Protein AF-X0X2Z0-F1 (afdb_monomer_lite)

Sequence (60 aa):
MNTVEFTKEDVKEYLDNAISYWRGSRESYSTYYVDAYQSVRMSLFGELLSKEGEDNARDR

Organism: NCBI:txid412755

Structure (mmCIF, N/CA/C/O backbone):
data_AF-X0X2Z0-F1
#
_entry.id   AF-X0X2Z0-F1
#
loop_
_atom_site.group_PDB
_atom_site.id
_atom_site.type_symbol
_atom_site.label_atom_id
_atom_site.label_alt_id
_atom_site.label_comp_id
_atom_site.label_asym_id
_atom_site.label_entity_id
_atom_site.label_seq_id
_atom_site.pdbx_PDB_ins_code
_atom_site.Cartn_x
_atom_site.Cartn_y
_atom_site.Cartn_z
_atom_site.occupancy
_atom_site.B_iso_or_equiv
_atom_site.auth_seq_id
_atom_site.auth_comp_id
_atom_site.auth_asym_id
_atom_site.auth_atom_id
_atom_site.pdbx_PDB_model_num
ATOM 1 N N . MET A 1 1 ? -7.662 -22.030 22.827 1.00 55.91 1 MET A N 1
ATOM 2 C CA . MET A 1 1 ? -7.062 -21.457 21.604 1.00 55.91 1 MET A CA 1
ATOM 3 C C . MET A 1 1 ? -6.582 -20.065 21.964 1.00 55.91 1 MET A C 1
ATOM 5 O O . MET A 1 1 ? -7.412 -19.277 22.386 1.00 55.91 1 MET A O 1
ATOM 9 N N . ASN A 1 2 ? -5.277 -19.796 21.883 1.00 79.44 2 ASN A N 1
ATOM 10 C CA . ASN A 1 2 ? -4.759 -18.429 21.980 1.00 79.44 2 ASN A CA 1
ATOM 11 C C . ASN A 1 2 ? -4.845 -17.815 20.583 1.00 79.44 2 ASN A C 1
ATOM 13 O O . ASN A 1 2 ? -4.162 -18.283 19.675 1.00 79.44 2 ASN A O 1
ATOM 17 N N . THR A 1 3 ? -5.720 -16.833 20.399 1.00 86.31 3 THR A N 1
ATOM 18 C CA . THR A 1 3 ? -5.819 -16.056 19.161 1.00 86.31 3 THR A CA 1
ATOM 19 C C . THR A 1 3 ? -4.963 -14.806 19.295 1.00 86.31 3 THR A C 1
ATOM 21 O O . THR A 1 3 ? -5.010 -14.145 20.330 1.00 86.31 3 THR A O 1
ATOM 24 N N . VAL A 1 4 ? -4.193 -14.484 18.260 1.00 83.25 4 VAL A N 1
ATOM 25 C CA . VAL A 1 4 ? -3.555 -13.170 18.138 1.00 83.25 4 VAL A CA 1
ATOM 26 C C . VAL A 1 4 ? -4.621 -12.201 17.635 1.00 83.25 4 VAL A C 1
ATOM 28 O O . VAL A 1 4 ? -5.348 -12.525 16.695 1.00 83.25 4 VAL A O 1
ATOM 31 N N . GLU A 1 5 ? -4.764 -11.063 18.306 1.00 91.56 5 GLU A N 1
ATOM 32 C CA . GLU A 1 5 ? -5.680 -10.006 17.884 1.00 91.56 5 GLU A CA 1
ATOM 33 C C . GLU A 1 5 ? -5.164 -9.366 16.591 1.00 91.56 5 GLU A C 1
ATOM 35 O O . GLU A 1 5 ? -3.969 -9.120 16.463 1.00 91.56 5 GLU A O 1
ATOM 40 N N . PHE A 1 6 ? -6.062 -9.137 15.632 1.00 92.44 6 PHE A N 1
ATOM 41 C CA . PHE A 1 6 ? -5.754 -8.459 14.376 1.00 92.44 6 PHE A CA 1
ATOM 42 C C . PHE A 1 6 ? -6.418 -7.086 14.379 1.00 92.44 6 PHE A C 1
ATOM 44 O O . PHE A 1 6 ? -7.646 -6.974 14.435 1.00 92.44 6 PHE A O 1
ATOM 51 N N . THR A 1 7 ? -5.592 -6.052 14.350 1.00 95.44 7 THR A N 1
ATOM 52 C CA . THR A 1 7 ? -5.957 -4.657 14.578 1.00 95.44 7 THR A CA 1
ATOM 53 C C . THR A 1 7 ? -5.940 -3.848 13.282 1.00 95.44 7 THR A C 1
ATOM 55 O O . THR A 1 7 ? -5.526 -4.305 12.213 1.00 95.44 7 THR A O 1
ATOM 58 N N . LYS A 1 8 ? -6.411 -2.600 13.362 1.00 95.69 8 LYS A N 1
ATOM 59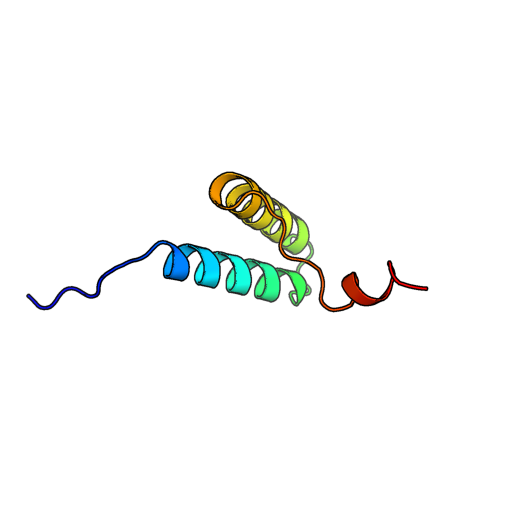 C CA . LYS A 1 8 ? -6.354 -1.659 12.239 1.00 95.69 8 LYS A CA 1
ATOM 60 C C . LYS A 1 8 ? -4.903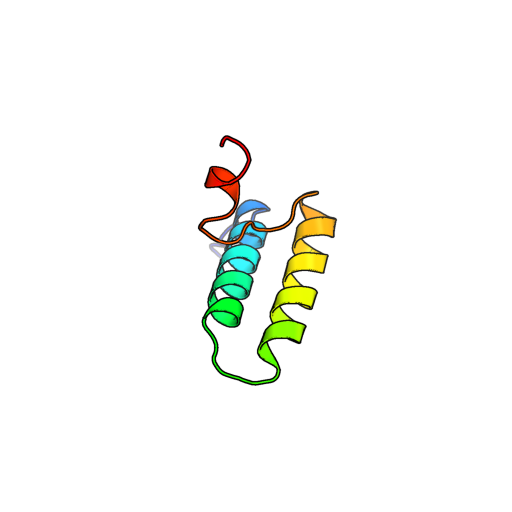 -1.285 11.905 1.00 95.69 8 LYS A C 1
ATOM 62 O O . LYS A 1 8 ? -4.581 -1.055 10.739 1.00 95.69 8 LYS A O 1
ATOM 67 N N . GLU A 1 9 ? -4.045 -1.235 12.914 1.00 95.31 9 GLU A N 1
ATOM 68 C CA . GLU A 1 9 ? -2.618 -0.955 12.810 1.00 95.31 9 GLU A CA 1
ATOM 69 C C . GLU A 1 9 ? -1.900 -2.061 12.033 1.00 95.31 9 GLU A C 1
ATOM 71 O O . GLU A 1 9 ? -1.120 -1.741 11.140 1.00 95.31 9 GLU A O 1
ATOM 76 N N . ASP A 1 10 ? -2.260 -3.329 12.255 1.00 96.44 10 ASP A N 1
ATOM 77 C CA . ASP A 1 10 ? -1.712 -4.462 11.493 1.00 96.44 10 ASP A CA 1
ATOM 78 C C . ASP A 1 10 ? -2.039 -4.349 9.993 1.00 96.44 10 ASP A C 1
ATOM 80 O O . ASP A 1 10 ? -1.198 -4.614 9.131 1.00 96.44 10 ASP A O 1
ATOM 84 N N . VAL A 1 11 ? -3.256 -3.896 9.654 1.00 97.19 11 VAL A N 1
ATOM 85 C CA . VAL A 1 11 ? -3.642 -3.625 8.257 1.00 97.19 11 VAL A CA 1
ATOM 86 C C . VAL A 1 11 ? -2.803 -2.489 7.674 1.00 97.19 11 VAL A C 1
ATOM 88 O O . VAL A 1 11 ? -2.347 -2.590 6.534 1.00 97.19 11 VAL A O 1
ATOM 91 N N . LYS A 1 12 ? -2.602 -1.402 8.432 1.00 96.75 12 LYS A N 1
ATOM 92 C CA . LYS A 1 12 ? -1.799 -0.257 7.980 1.00 96.75 12 LYS A CA 1
ATOM 93 C C . LYS A 1 12 ? -0.354 -0.677 7.725 1.00 96.75 12 LYS A C 1
ATOM 95 O O . LYS A 1 12 ? 0.174 -0.390 6.655 1.00 96.75 12 LYS A O 1
ATOM 100 N N . GLU A 1 13 ? 0.243 -1.399 8.668 1.00 96.94 13 GLU A N 1
ATOM 101 C CA . GLU A 1 13 ? 1.613 -1.898 8.572 1.00 96.94 13 GLU A CA 1
ATOM 102 C C . GLU A 1 13 ? 1.784 -2.841 7.376 1.00 96.94 13 GLU A C 1
ATOM 104 O O . GLU A 1 13 ? 2.731 -2.697 6.601 1.00 96.94 13 GLU A O 1
ATOM 109 N N . TY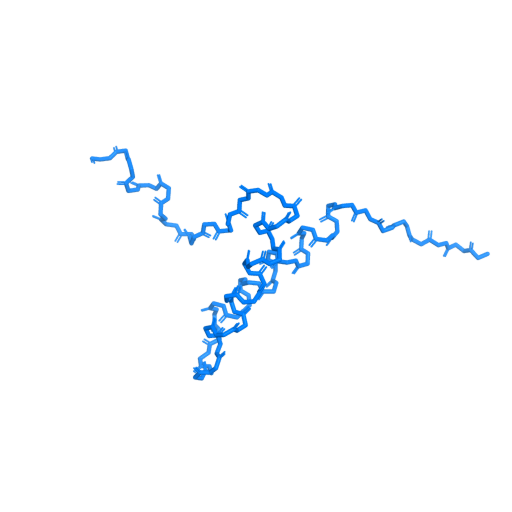R A 1 14 ? 0.840 -3.762 7.160 1.00 97.62 14 TYR A N 1
ATOM 110 C CA . TYR A 1 14 ? 0.864 -4.637 5.991 1.00 97.62 14 TYR A CA 1
ATOM 111 C C . TYR A 1 14 ? 0.864 -3.842 4.677 1.00 97.62 14 TYR A C 1
ATOM 113 O O . TYR A 1 14 ? 1.676 -4.110 3.788 1.00 97.62 14 TYR A O 1
ATOM 121 N N . LEU A 1 15 ? -0.028 -2.855 4.549 1.00 98.12 15 LEU A N 1
ATOM 122 C CA . LEU A 1 15 ? -0.118 -2.025 3.346 1.00 98.12 15 LEU A CA 1
ATOM 123 C C . LEU A 1 15 ? 1.156 -1.200 3.138 1.00 98.12 15 LEU A C 1
ATOM 125 O O . LEU A 1 15 ? 1.663 -1.150 2.016 1.00 98.12 15 LEU A O 1
ATOM 129 N N . ASP A 1 16 ? 1.698 -0.600 4.198 1.00 97.50 16 ASP A N 1
ATOM 130 C CA . ASP A 1 16 ? 2.909 0.222 4.126 1.00 97.50 16 ASP A CA 1
ATOM 131 C C . ASP A 1 16 ? 4.131 -0.609 3.704 1.00 97.50 16 ASP A C 1
ATOM 133 O O . ASP A 1 16 ? 4.904 -0.197 2.828 1.00 97.50 16 ASP A O 1
ATOM 137 N N . ASN A 1 17 ? 4.247 -1.828 4.235 1.00 97.69 17 ASN A N 1
ATOM 138 C CA . ASN A 1 17 ? 5.286 -2.782 3.858 1.00 97.69 17 ASN A CA 1
ATOM 139 C C . ASN A 1 17 ? 5.121 -3.273 2.413 1.00 97.69 17 ASN A C 1
ATOM 141 O O . ASN A 1 17 ? 6.100 -3.317 1.666 1.00 97.69 17 ASN A O 1
ATOM 145 N N . ALA A 1 18 ? 3.897 -3.589 1.980 1.00 97.94 18 ALA A N 1
ATOM 146 C CA . ALA A 1 18 ? 3.628 -4.010 0.607 1.00 97.94 18 ALA A CA 1
ATOM 147 C C . ALA A 1 18 ? 3.963 -2.899 -0.402 1.00 97.94 18 ALA A C 1
ATOM 149 O O . ALA A 1 18 ? 4.642 -3.148 -1.399 1.00 97.94 18 ALA A O 1
ATOM 150 N N . ILE A 1 19 ? 3.544 -1.658 -0.135 1.00 97.94 19 ILE A N 1
ATOM 151 C CA . ILE A 1 19 ? 3.853 -0.501 -0.987 1.00 97.94 19 ILE A CA 1
ATOM 152 C C . ILE A 1 19 ? 5.368 -0.296 -1.078 1.00 97.94 19 ILE A C 1
ATOM 154 O O . ILE A 1 19 ? 5.896 -0.113 -2.176 1.00 97.94 19 ILE A O 1
ATOM 158 N N . SER A 1 20 ? 6.072 -0.344 0.055 1.00 96.88 20 SER A N 1
ATOM 159 C CA . SER A 1 20 ? 7.530 -0.175 0.107 1.00 96.88 20 SER A CA 1
ATOM 160 C C . SER A 1 20 ? 8.262 -1.281 -0.655 1.00 96.88 20 SER A C 1
ATOM 162 O O . SER A 1 20 ? 9.166 -0.994 -1.441 1.00 96.88 20 SER A O 1
ATOM 164 N N . TYR A 1 21 ? 7.816 -2.530 -0.509 1.00 96.75 21 TYR A N 1
ATOM 165 C CA . TYR A 1 21 ? 8.344 -3.671 -1.254 1.00 96.75 21 TYR A CA 1
ATOM 166 C C . TYR A 1 21 ? 8.205 -3.474 -2.770 1.00 96.75 21 TYR A C 1
ATOM 168 O O . TYR A 1 21 ? 9.194 -3.548 -3.502 1.00 96.75 21 TYR A O 1
ATOM 176 N N . TRP A 1 22 ? 6.999 -3.157 -3.252 1.00 97.25 22 TRP A N 1
ATOM 177 C CA . TRP A 1 22 ? 6.758 -2.983 -4.687 1.0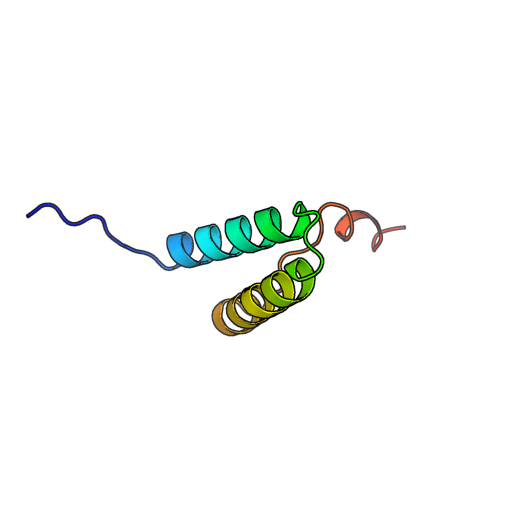0 97.25 22 TRP A CA 1
ATOM 178 C C . TRP A 1 22 ? 7.434 -1.735 -5.259 1.00 97.25 22 TRP A C 1
ATOM 180 O O . TRP A 1 22 ? 7.840 -1.747 -6.416 1.00 97.25 22 TRP A O 1
ATOM 190 N N . ARG A 1 23 ? 7.649 -0.684 -4.460 1.00 95.50 23 ARG A N 1
ATOM 191 C CA . ARG A 1 23 ? 8.472 0.469 -4.868 1.00 95.50 23 ARG A CA 1
ATOM 192 C C . ARG A 1 23 ? 9.941 0.107 -5.091 1.00 95.50 23 ARG A C 1
ATOM 194 O O . ARG A 1 23 ? 10.571 0.698 -5.962 1.00 95.50 23 ARG A O 1
ATOM 201 N N . GLY A 1 24 ? 10.480 -0.831 -4.312 1.00 94.75 24 GLY A N 1
ATOM 202 C CA . GLY A 1 24 ? 11.854 -1.324 -4.463 1.00 94.75 24 GLY A CA 1
ATOM 203 C C . GLY A 1 24 ? 12.026 -2.382 -5.560 1.00 94.75 24 GLY A C 1
ATOM 204 O O . GLY A 1 24 ? 13.154 -2.689 -5.951 1.00 94.75 24 GLY A O 1
ATOM 205 N N . SER A 1 25 ? 10.925 -2.947 -6.059 1.00 96.25 25 SER A N 1
ATOM 206 C CA . SER A 1 25 ? 10.932 -3.979 -7.094 1.00 96.25 25 SER A CA 1
ATOM 207 C C . SER A 1 25 ? 11.362 -3.424 -8.458 1.00 96.25 25 SER A C 1
ATOM 209 O O . SER A 1 25 ? 11.004 -2.314 -8.847 1.00 96.25 25 SER A O 1
ATOM 211 N N . ARG A 1 26 ? 12.124 -4.226 -9.212 1.00 95.69 26 ARG A N 1
ATOM 212 C CA . ARG A 1 26 ? 12.562 -3.915 -10.589 1.00 95.69 26 ARG A CA 1
ATOM 213 C C . ARG A 1 26 ? 11.645 -4.507 -11.659 1.00 95.69 26 ARG A C 1
ATOM 215 O O . ARG A 1 26 ? 11.914 -4.348 -12.847 1.00 95.69 26 ARG A O 1
ATOM 222 N N . GLU A 1 27 ? 10.583 -5.191 -11.245 1.00 97.31 27 GLU A N 1
ATOM 223 C CA . GLU A 1 27 ? 9.620 -5.799 -12.157 1.00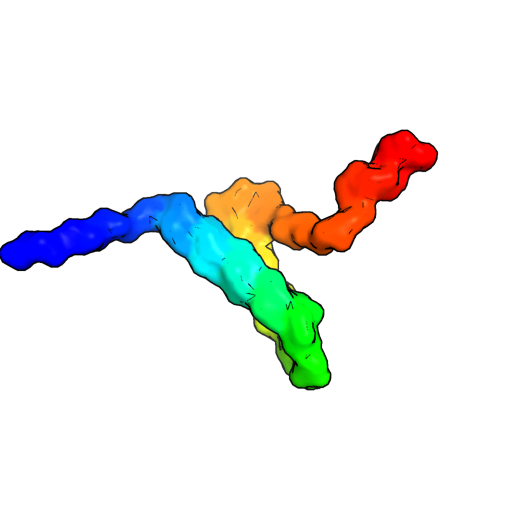 97.31 27 GLU A CA 1
ATOM 224 C C . GLU A 1 27 ? 8.790 -4.725 -12.868 1.00 97.31 27 GLU A C 1
ATOM 226 O O . GLU A 1 27 ? 8.352 -3.748 -12.252 1.00 97.31 27 GLU A O 1
ATOM 231 N N . SER A 1 28 ? 8.519 -4.924 -14.158 1.00 95.38 28 SER A N 1
ATOM 232 C CA . SER A 1 28 ? 7.788 -3.960 -14.996 1.00 95.38 28 SER A CA 1
ATOM 233 C C . SER A 1 28 ? 6.348 -3.714 -14.537 1.00 95.38 28 SER A C 1
ATOM 235 O O . SER A 1 28 ? 5.785 -2.658 -14.809 1.00 95.38 28 SER A O 1
ATOM 237 N N . TYR A 1 29 ? 5.759 -4.669 -13.819 1.00 95.25 29 TYR A N 1
ATOM 238 C CA . TYR A 1 29 ? 4.394 -4.602 -13.301 1.00 95.25 29 TYR A CA 1
ATOM 239 C C . TYR A 1 29 ? 4.294 -4.032 -11.878 1.00 95.25 29 TYR A C 1
ATOM 241 O O . TYR A 1 29 ? 3.195 -3.936 -11.333 1.00 95.25 29 TYR A O 1
ATOM 249 N N . SER A 1 30 ? 5.414 -3.655 -11.254 1.00 96.31 30 SER A N 1
ATOM 250 C CA . SER A 1 30 ? 5.439 -3.220 -9.848 1.00 96.31 30 SER A CA 1
ATOM 251 C C . SER A 1 30 ? 4.586 -1.978 -9.588 1.00 96.31 30 SER A C 1
ATOM 253 O O . SER A 1 30 ? 3.976 -1.856 -8.529 1.00 96.31 30 SER A O 1
ATOM 255 N N . THR A 1 31 ? 4.492 -1.077 -10.568 1.00 95.62 31 THR A N 1
ATOM 256 C CA . THR A 1 31 ? 3.670 0.139 -10.487 1.00 95.62 31 THR A CA 1
ATOM 257 C C . THR A 1 31 ? 2.190 -0.177 -10.278 1.00 95.62 31 THR A C 1
ATOM 259 O O . THR A 1 31 ? 1.562 0.452 -9.433 1.00 95.62 31 THR A O 1
ATOM 262 N N . TYR A 1 32 ? 1.652 -1.206 -10.941 1.00 97.69 32 TYR A N 1
ATOM 263 C CA . TYR A 1 32 ? 0.251 -1.612 -10.775 1.00 97.69 32 TYR A CA 1
ATOM 264 C C . TYR A 1 32 ? -0.051 -2.091 -9.353 1.00 97.69 32 TYR A C 1
ATOM 266 O O . TYR A 1 32 ? -1.121 -1.813 -8.815 1.00 97.69 32 TYR A O 1
ATOM 274 N N . TYR A 1 33 ? 0.899 -2.788 -8.723 1.00 97.94 33 TYR A N 1
ATOM 275 C CA . TYR A 1 33 ? 0.755 -3.215 -7.334 1.00 97.94 33 TYR A CA 1
ATOM 276 C C . TYR A 1 33 ? 0.858 -2.033 -6.372 1.00 97.94 33 TYR A C 1
ATOM 278 O O . TYR A 1 33 ? 0.044 -1.938 -5.456 1.00 97.94 33 TYR A O 1
ATOM 286 N N . VAL A 1 34 ? 1.799 -1.107 -6.592 1.00 97.75 34 VAL A N 1
ATOM 287 C CA . VAL A 1 34 ? 1.880 0.133 -5.801 1.00 97.75 34 VAL A CA 1
ATOM 288 C C . VAL A 1 34 ? 0.553 0.889 -5.856 1.00 97.75 34 VAL A C 1
ATOM 290 O O . VAL A 1 34 ? 0.030 1.241 -4.801 1.00 97.75 34 VAL A O 1
ATOM 293 N N . ASP A 1 35 ? -0.017 1.079 -7.047 1.00 97.69 35 ASP A N 1
ATOM 294 C CA . ASP A 1 35 ? -1.287 1.789 -7.229 1.00 97.69 35 ASP A CA 1
ATOM 295 C C . ASP A 1 35 ? -2.450 1.063 -6.539 1.00 97.69 35 ASP A C 1
ATOM 297 O O . ASP A 1 35 ? -3.252 1.692 -5.844 1.00 97.69 35 ASP A O 1
ATOM 301 N N . ALA A 1 36 ? -2.514 -0.268 -6.654 1.00 98.31 36 ALA A N 1
ATOM 302 C CA . ALA A 1 36 ? -3.538 -1.072 -5.994 1.00 98.31 36 ALA A CA 1
ATOM 303 C C . ALA A 1 36 ? -3.475 -0.943 -4.462 1.00 98.31 36 ALA A C 1
ATOM 305 O O . ALA A 1 36 ? -4.486 -0.641 -3.823 1.00 98.31 36 ALA A O 1
ATOM 306 N N . TYR A 1 37 ? -2.293 -1.112 -3.859 1.00 98.31 37 TYR A N 1
ATOM 307 C CA . TYR A 1 37 ? -2.138 -0.998 -2.406 1.00 98.31 37 TYR A CA 1
ATOM 308 C C . TYR A 1 37 ? -2.345 0.436 -1.905 1.00 98.31 37 TYR A C 1
ATOM 310 O O . TYR A 1 37 ? -2.981 0.634 -0.869 1.00 98.31 37 TYR A O 1
ATOM 318 N N . GLN A 1 38 ? -1.888 1.444 -2.654 1.00 97.88 38 GLN A N 1
ATOM 319 C CA . GLN A 1 38 ? -2.141 2.854 -2.343 1.00 97.88 38 GLN A CA 1
ATOM 320 C C . GLN A 1 38 ? -3.631 3.198 -2.391 1.00 97.88 38 GLN A C 1
ATOM 322 O O . GLN A 1 38 ? -4.118 3.899 -1.507 1.00 97.88 38 GLN A O 1
ATOM 327 N N . SER A 1 39 ? -4.378 2.673 -3.366 1.00 98.38 39 SER A N 1
ATOM 328 C CA . SER A 1 39 ? -5.828 2.876 -3.448 1.00 98.38 39 SER A CA 1
ATOM 329 C C . SER A 1 39 ? -6.545 2.311 -2.221 1.00 98.38 39 SER A C 1
ATOM 331 O O . SER A 1 39 ? -7.438 2.961 -1.671 1.00 98.38 39 SER A O 1
ATOM 333 N N . VAL A 1 40 ? -6.150 1.122 -1.755 1.00 98.19 40 VAL A N 1
ATOM 334 C CA . VAL A 1 40 ? -6.721 0.517 -0.540 1.00 98.19 40 VAL A CA 1
ATOM 335 C C . VAL A 1 40 ? -6.357 1.345 0.691 1.00 98.19 40 VAL A C 1
ATOM 337 O O . VAL A 1 40 ? -7.232 1.673 1.492 1.00 98.19 40 VAL A O 1
ATOM 340 N N . ARG A 1 41 ? -5.090 1.751 0.816 1.00 97.62 41 ARG A N 1
ATOM 341 C CA . ARG A 1 41 ? -4.614 2.584 1.924 1.00 97.62 41 ARG A CA 1
ATOM 342 C C . ARG A 1 41 ? -5.346 3.925 1.990 1.00 97.62 41 ARG A C 1
ATOM 344 O O . ARG A 1 41 ? -5.856 4.285 3.047 1.00 97.62 41 ARG A O 1
ATOM 351 N N . MET A 1 42 ? -5.476 4.616 0.860 1.00 97.50 42 MET A N 1
ATOM 352 C CA . MET A 1 42 ? -6.233 5.863 0.750 1.00 97.50 42 MET A CA 1
ATOM 353 C C . MET A 1 42 ? -7.693 5.667 1.170 1.00 97.50 42 MET A C 1
ATOM 355 O O . MET A 1 42 ? -8.236 6.478 1.914 1.00 97.50 42 MET A O 1
ATOM 359 N N . SER A 1 43 ? -8.315 4.564 0.749 1.00 97.94 43 SER A N 1
ATOM 360 C CA . SER A 1 43 ? -9.716 4.272 1.075 1.00 97.94 43 SER A CA 1
ATOM 361 C C . SER A 1 43 ? -9.937 3.994 2.566 1.00 97.94 43 SER A C 1
ATOM 363 O O . SER A 1 43 ? -10.959 4.393 3.117 1.00 97.94 43 SER A O 1
ATOM 365 N N . LEU A 1 44 ? -8.995 3.316 3.231 1.00 97.44 44 LEU A N 1
ATOM 366 C CA . LEU A 1 44 ? -9.120 2.926 4.642 1.00 97.44 44 LEU A CA 1
ATOM 367 C C . LEU A 1 44 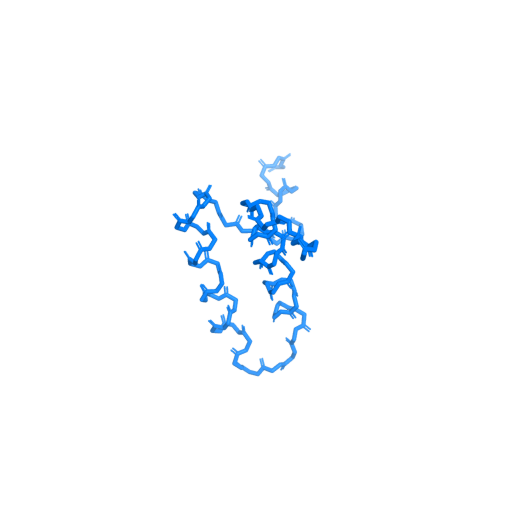? -8.613 3.990 5.629 1.00 97.44 44 LEU A C 1
ATOM 369 O O . LEU A 1 44 ? -9.106 4.067 6.759 1.00 97.44 44 LEU A O 1
ATOM 373 N N . PHE A 1 45 ? -7.619 4.786 5.230 1.00 96.62 45 PHE A N 1
ATOM 374 C CA . PHE A 1 45 ? -6.887 5.690 6.124 1.00 96.62 45 PHE A CA 1
ATOM 375 C C . PHE A 1 45 ? -6.935 7.160 5.702 1.00 96.62 45 PHE A C 1
ATOM 377 O O . PHE A 1 45 ? -6.539 8.012 6.490 1.00 96.62 45 PHE A O 1
ATOM 384 N N . GLY A 1 46 ? -7.446 7.478 4.510 1.00 96.81 46 GLY A N 1
ATOM 385 C CA . GLY A 1 46 ? -7.575 8.860 4.043 1.00 96.81 46 GLY A CA 1
ATOM 386 C C . GLY A 1 46 ? -6.264 9.501 3.580 1.00 96.81 46 GLY A C 1
ATOM 387 O O . GLY A 1 46 ? -6.231 10.705 3.346 1.00 96.81 46 GLY A O 1
ATOM 388 N N . GLU A 1 47 ? -5.190 8.720 3.449 1.00 95.44 47 GLU A N 1
ATOM 389 C CA . GLU A 1 47 ? -3.865 9.205 3.060 1.00 95.44 47 GLU A CA 1
ATOM 390 C C . GLU A 1 47 ? -3.106 8.182 2.204 1.00 95.44 47 GLU A C 1
ATOM 392 O O . GLU A 1 47 ? -3.215 6.965 2.392 1.00 95.44 47 GLU A O 1
ATOM 397 N N . LEU A 1 48 ? -2.275 8.690 1.294 1.00 96.12 48 LEU A N 1
ATOM 398 C CA . LEU A 1 48 ? -1.285 7.903 0.561 1.00 96.12 48 LEU A CA 1
ATOM 399 C C . LEU A 1 48 ? -0.011 7.758 1.395 1.00 96.12 48 LEU A C 1
ATOM 401 O O . LEU A 1 48 ? 0.337 8.651 2.164 1.00 96.12 48 LEU A O 1
ATOM 405 N N . LEU A 1 49 ? 0.719 6.657 1.215 1.00 95.81 49 LEU A N 1
ATOM 406 C CA . LEU A 1 49 ? 2.064 6.548 1.780 1.00 95.81 49 LEU A CA 1
ATOM 407 C C . LEU A 1 49 ? 3.012 7.438 0.964 1.00 95.81 49 LEU A C 1
ATOM 409 O O . LEU A 1 49 ? 3.230 7.154 -0.220 1.00 95.81 49 LEU A O 1
ATOM 413 N N . SER A 1 50 ? 3.588 8.479 1.570 1.00 91.56 50 SER A N 1
ATOM 414 C CA . SER A 1 50 ? 4.593 9.342 0.930 1.00 91.56 50 SER A CA 1
ATOM 415 C C . SER A 1 50 ? 5.779 8.526 0.410 1.00 91.56 50 SER A C 1
ATOM 417 O O . SER A 1 50 ? 6.093 7.449 0.926 1.00 91.56 50 SER A O 1
ATOM 419 N N . LYS A 1 51 ? 6.439 8.986 -0.655 1.00 80.12 51 LYS A N 1
ATOM 420 C CA . LYS A 1 51 ? 7.774 8.471 -0.991 1.00 80.12 51 LYS A CA 1
ATOM 421 C C . LYS A 1 51 ? 8.757 9.094 -0.002 1.00 80.12 51 LYS A C 1
ATOM 423 O O . LYS A 1 51 ? 8.704 10.305 0.204 1.00 80.12 51 LYS A O 1
ATOM 428 N N . GLU A 1 52 ? 9.628 8.294 0.615 1.00 63.09 52 GLU A N 1
ATOM 429 C CA . GLU A 1 52 ? 10.720 8.828 1.437 1.00 63.09 52 GLU A CA 1
ATOM 430 C C . GLU A 1 52 ? 11.478 9.888 0.616 1.00 63.09 52 GLU A C 1
ATOM 432 O O . GLU A 1 52 ? 12.067 9.577 -0.419 1.00 63.09 52 GLU A O 1
ATOM 437 N N . GLY A 1 53 ? 11.376 11.157 1.032 1.00 51.75 53 GLY A N 1
ATOM 438 C CA . GLY A 1 53 ? 11.984 12.307 0.352 1.00 51.75 53 GLY A CA 1
ATOM 439 C C . GLY A 1 53 ? 11.035 13.421 -0.118 1.00 51.75 53 GLY A C 1
ATOM 440 O O . GLY A 1 53 ? 11.526 14.513 -0.393 1.00 51.75 53 GLY A O 1
ATOM 441 N N . GLU A 1 54 ? 9.713 13.218 -0.179 1.00 49.75 54 GLU A N 1
ATOM 442 C CA . GLU A 1 54 ? 8.781 14.260 -0.673 1.00 49.75 54 GLU A CA 1
ATOM 443 C C . GLU A 1 54 ? 8.337 15.282 0.395 1.00 49.75 54 GLU A C 1
ATOM 445 O O . GLU A 1 54 ? 7.998 16.414 0.045 1.00 49.75 54 GLU A O 1
ATOM 450 N N . ASP A 1 55 ? 8.443 14.961 1.688 1.00 48.66 55 ASP A N 1
ATOM 451 C CA . ASP A 1 55 ? 8.081 15.900 2.766 1.00 48.66 55 ASP A CA 1
ATOM 452 C C . ASP A 1 55 ? 9.108 17.039 2.945 1.00 48.66 55 ASP A C 1
ATOM 454 O O . ASP A 1 55 ? 8.766 18.113 3.430 1.00 48.66 55 ASP A O 1
ATOM 458 N N . ASN A 1 56 ? 10.349 16.871 2.466 1.00 42.00 56 ASN A N 1
ATOM 459 C CA . ASN A 1 56 ? 11.397 17.907 2.523 1.00 42.00 56 ASN A CA 1
ATOM 460 C C . ASN A 1 56 ? 11.350 18.922 1.361 1.00 42.00 56 ASN A C 1
ATOM 462 O O . ASN A 1 56 ? 12.163 19.846 1.323 1.00 42.00 56 ASN A O 1
ATOM 466 N N . ALA A 1 57 ? 10.447 18.750 0.389 1.00 45.34 57 ALA A N 1
ATOM 467 C CA . ALA A 1 57 ? 10.370 19.599 -0.805 1.00 45.34 57 ALA A CA 1
ATOM 468 C C . ALA A 1 57 ? 9.273 20.675 -0.739 1.00 45.34 57 ALA A C 1
ATOM 470 O O . ALA A 1 57 ? 9.215 21.532 -1.616 1.00 45.34 57 ALA A O 1
ATOM 471 N N . ARG A 1 58 ? 8.401 20.644 0.278 1.00 48.38 58 ARG A N 1
ATOM 472 C CA . ARG A 1 58 ? 7.349 21.659 0.478 1.00 48.38 58 ARG A CA 1
ATOM 473 C C . ARG A 1 58 ? 7.746 22.798 1.424 1.00 48.38 58 ARG A C 1
ATOM 475 O O . ARG A 1 58 ? 6.948 23.709 1.602 1.00 48.38 58 ARG A O 1
ATOM 482 N N . ASP A 1 59 ? 8.965 22.756 1.961 1.00 50.12 59 ASP A N 1
ATOM 483 C CA . ASP A 1 59 ? 9.512 23.733 2.918 1.00 50.12 59 ASP A CA 1
ATOM 484 C C . ASP A 1 59 ? 10.760 24.477 2.376 1.00 50.12 59 ASP A C 1
ATOM 486 O O . ASP A 1 59 ? 11.583 24.983 3.140 1.00 50.12 59 ASP A O 1
ATOM 490 N N . ARG A 1 60 ? 10.934 24.532 1.045 1.00 41.44 60 ARG A N 1
ATOM 491 C CA . ARG A 1 60 ? 11.981 25.320 0.366 1.00 41.44 60 ARG A CA 1
ATOM 492 C C . ARG A 1 60 ? 11.410 26.265 -0.678 1.00 41.44 60 ARG A C 1
ATOM 494 O O . ARG A 1 60 ? 10.505 25.832 -1.422 1.00 41.44 60 ARG A O 1
#

Radius of gyration: 14.2 Å; chains: 1; bounding box: 22×47×37 Å

Foldseek 3Di:
DDDDDDDPVNLLVVLLVQLVVLVPDPDPCSVVSNVVSQVVCCVSPVDGDDDVPPVVVVPD

pLDDT: mean 87.8, std 17.67, range [41.44, 98.38]

Secondary structure (DSSP, 8-state):
--PPP--HHHHHHHHHHHHHHHHH---TTHHHHHHHHHHHHHHHHSS----TTSGGGS--